Protein 1FL0 (pdb70)

Radius of gyration: 14.76 Å; Cα contacts (8 Å, |Δi|>4): 414; chains: 1; bounding box: 36×36×34 Å

InterPro domains:
  IPR002547 tRNA-binding domain [PF01588] (157-249)
  IPR002547 tRNA-binding domain [PS50886] (151-252)
  IPR012340 Nucleic acid-binding, OB-fold [G3DSA:2.40.50.140] (150-312)
  IPR012340 Nucleic acid-binding, OB-fold [SSF50249] (151-309)

Organism: Homo sapiens (NCBI:txid9606)

Nearest PDB structures (foldseek):
  1fl0-assembly1_A  TM=1.006E+00  e=1.161E-33  Homo sapiens
  1e7z-assembly1_A  TM=9.958E-01  e=4.629E-30  Homo sapiens
  8ong-assembly1_A  TM=8.610E-01  e=2.076E-22  Homo sapiens
  1ntg-assembly4_D  TM=9.644E-01  e=8.746E-19  Homo sapiens
  5zkg-assembly2_B  TM=9.061E-01  e=6.713E-15  Plasmodium vivax

GO terms:
  GO:0005515 protein binding (F, IPI)
  GO:0000049 tRNA binding (F, IDA)
  GO:0001937 negative regulation of endothelial cell proliferation (P, IDA)
  GO:0017101 aminoacyl-tRNA synthetase multienzyme complex (C, IDA)
  GO:0042803 protein homodimerization activity (F, IDA)
  GO:0050900 leukocyte migration (P, IDA)
  GO:0007267 cell-cell signaling (P, IDA)
  GO:0005829 cytosol (C, IDA)
  GO:0005829 cytosol (C, TAS)
  GO:0009986 cell surface (C, IDA)
  GO:0005576 extracellular region (C, EXP)
  GO:0005634 nucleus (C, EXP)
  GO:0016020 membrane (C, HDA)
  GO:0051020 GTPase binding (F, IPI)

Solvent-accessible surface area: 8478 Å² total; per-residue (Å²): 114,44,3,18,74,6,17,3,47,0,0,17,0,83,58,10,145,79,5,97,106,15,100,65,24,4,10,0,80,0,47,1,50,73,188,62,74,36,40,0,8,11,43,7,33,127,72,10,65,66,126,90,0,75,113,56,62,0,0,0,0,8,5,37,108,59,56,153,69,136,75,30,76,11,62,9,49,10,0,14,0,15,38,135,145,89,42,9,1,0,39,17,19,146,50,14,84,36,24,43,102,7,59,14,151,66,33,108,52,128,23,34,205,71,0,64,50,164,169,87,15,33,102,110,0,42,88,55,2,62,0,39,113,123,18,10,0,0,6,117,46,51,53,0,84,4,148,76,112,26,45,0,113,2,95,94,16,47,101,16,24,0,97,34

Foldseek 3Di:
DEPQQWWKAKKWFAAKDQDPQHNQKIWTFIQQPDPGTFIAIGRCVVADPRVQNHRAIFMWGAAEPWDDDGNRTHRIYTKWFDDPVHIFGKHAFPPGDRNQTFDDPVDDDHHDNHDPPPPPCQVVQQVQWHAAPVQFTDRVPHFRHRPPGGGIGTDPDHRTTIHD

Sequence (164 aa):
IDVSRLDLRIGCIITARKHPDADSLYVEEVDVGEIAPRTVVSGLVNHVPLEQMQNRMVILLCNLKPAKMRGVLSQAMVMCASSPEKIEILAPPNGSVPGDRITFDAFPGEPDKELNPKKKIWEQIQPDLHTNDECVATYKGVPFEVKGKGVCRAQTMSNSGIKL

CATH classification: 2.40.50.140

Secondary structure (DSSP, 8-state):
--GGGS-EEEEEEEEEEEETTEEEEEEEEEE-SSSSPEEEEE--TTTS-GGGGTTEEEEEE--SPPEESSS-EE--EE-EEEETTEEEE-BPPTT--TT-B---TTS--PPPSS--TTT-THHHHGGGEEE-TTSBEEETTEEPEETTTEE-B-SS--S-EE--

B-factor: mean 19.04, std 11.04, range [6.8, 56.85]

Structure (mmCIF, N/CA/C/O backbone):
data_1FL0
#
_entry.id   1FL0
#
_cell.length_a   35.954
_cell.length_b   59.683
_cell.length_c   37.850
_cell.angle_alpha   90.00
_cell.angle_beta   114.83
_cell.angle_gamma   90.00
#
_symmetry.space_group_name_H-M   'P 1 21 1'
#
loop_
_entity.id
_entity.type
_entity.pdbx_description
1 polymer 'ENDOTHELIAL-MONOCYTE ACTIVATING POLYPEPTIDE II'
2 water water
#
loop_
_atom_site.group_PDB
_atom_site.id
_atom_site.type_symbol
_atom_site.label_atom_id
_atom_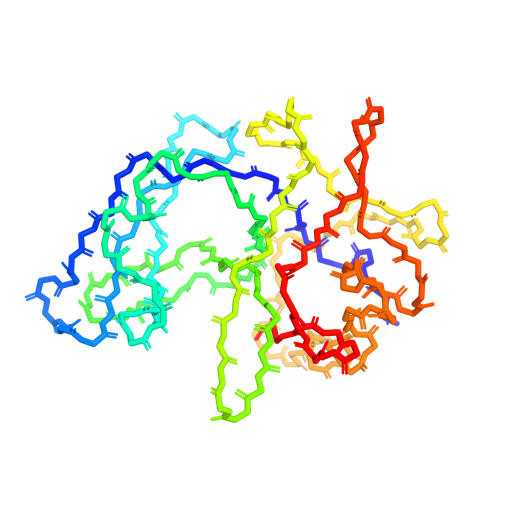site.label_alt_id
_atom_site.label_comp_id
_atom_site.label_asym_id
_atom_site.label_entity_id
_atom_site.label_seq_id
_atom_site.pdbx_PDB_ins_code
_atom_site.Cartn_x
_atom_site.Cartn_y
_atom_site.Cartn_z
_atom_site.occupancy
_atom_site.B_iso_or_equiv
_atom_site.auth_seq_id
_atom_site.auth_comp_id
_atom_site.auth_asym_id
_atom_site.auth_atom_id
_atom_site.pdbx_PDB_model_num
ATOM 1 N N . ILE A 1 1 ? 25.642 -5.495 -16.886 1.00 26.27 150 ILE A N 1
ATOM 2 C CA . ILE A 1 1 ? 24.305 -5.137 -16.327 1.00 25.28 150 ILE A CA 1
ATOM 3 C C . ILE A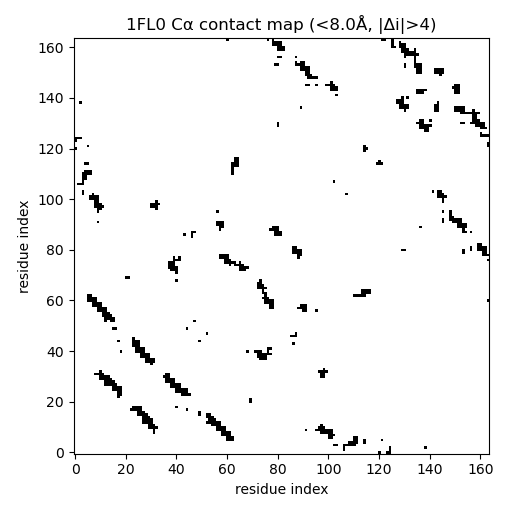 1 1 ? 24.407 -3.952 -15.375 1.00 22.27 150 ILE A C 1
ATOM 4 O O . ILE A 1 1 ? 24.995 -4.063 -14.299 1.00 21.67 150 ILE A O 1
ATOM 9 N N . ASP A 1 2 ? 23.846 -2.814 -15.776 1.00 17.43 151 ASP A N 1
ATOM 10 C CA . ASP A 1 2 ? 23.879 -1.636 -14.923 1.00 13.89 151 ASP A CA 1
ATOM 11 C C . ASP A 1 2 ? 22.477 -1.093 -14.649 1.00 11.56 151 ASP A C 1
ATOM 12 O O . ASP A 1 2 ? 21.473 -1.648 -15.116 1.00 12.30 151 ASP A O 1
ATOM 17 N N . VAL A 1 3 ? 22.421 -0.004 -13.889 1.00 10.95 152 VAL A N 1
ATOM 18 C CA . VAL A 1 3 ? 21.161 0.611 -13.497 1.00 10.49 152 VAL A CA 1
ATOM 19 C C . VAL A 1 3 ? 20.241 1.031 -14.641 1.00 10.05 152 VAL A C 1
ATOM 20 O O . VAL A 1 3 ? 19.041 1.230 -14.420 1.00 10.13 152 VAL A O 1
ATOM 24 N N . SER A 1 4 ? 20.773 1.165 -15.853 1.00 10.79 153 SER A N 1
ATOM 25 C CA . SER A 1 4 ? 19.933 1.567 -16.981 1.00 12.19 153 SER A CA 1
ATOM 26 C C . SER A 1 4 ? 18.833 0.543 -17.263 1.00 9.62 153 SER A C 1
ATOM 27 O O . SER A 1 4 ? 17.841 0.854 -17.930 1.00 10.08 153 SER A O 1
ATOM 30 N N . ARG A 1 5 ? 18.993 -0.672 -16.750 1.00 9.21 154 ARG A N 1
ATOM 31 C CA . ARG A 1 5 ? 17.978 -1.701 -16.961 1.00 8.87 154 ARG A CA 1
ATOM 32 C C . ARG A 1 5 ? 16.706 -1.396 -16.170 1.00 8.68 154 ARG A C 1
ATOM 33 O O . ARG A 1 5 ? 15.620 -1.854 -16.543 1.00 8.81 154 ARG A O 1
ATOM 41 N N . LEU A 1 6 ? 16.840 -0.639 -15.079 1.00 8.42 155 LEU A N 1
ATOM 42 C CA . LEU A 1 6 ? 15.698 -0.310 -14.229 1.00 8.20 155 LEU A CA 1
ATOM 43 C C . LEU A 1 6 ? 14.910 0.892 -14.708 1.00 7.98 155 LEU A C 1
ATOM 44 O O . LEU A 1 6 ? 15.475 1.856 -15.218 1.00 8.61 155 LEU A O 1
ATOM 49 N N . ASP A 1 7 ? 13.595 0.822 -14.530 1.00 7.81 156 ASP A N 1
ATOM 50 C CA . ASP A 1 7 ? 12.708 1.914 -14.893 1.00 7.85 156 ASP A CA 1
ATOM 51 C C . ASP A 1 7 ? 12.303 2.592 -13.585 1.00 7.83 156 ASP A C 1
ATOM 52 O O . ASP A 1 7 ? 11.353 2.176 -12.925 1.00 7.99 156 ASP A O 1
ATOM 57 N N . LEU A 1 8 ? 13.050 3.622 -13.202 1.00 7.50 157 LEU A N 1
ATOM 58 C CA . LEU A 1 8 ? 12.787 4.366 -11.972 1.00 7.19 157 LEU A CA 1
ATOM 59 C C . LEU A 1 8 ? 12.055 5.662 -12.311 1.00 7.43 157 LEU A C 1
ATOM 60 O O . LEU A 1 8 ? 12.522 6.451 -13.138 1.00 8.25 157 LEU A O 1
ATOM 65 N N . ARG A 1 9 ? 10.906 5.874 -11.675 1.00 7.83 158 ARG A N 1
ATOM 66 C CA . ARG A 1 9 ? 10.105 7.065 -11.925 1.00 8.07 158 ARG A CA 1
ATOM 67 C C . ARG A 1 9 ? 9.548 7.654 -10.642 1.00 7.15 158 ARG A C 1
ATOM 68 O O . ARG A 1 9 ? 9.321 6.954 -9.660 1.00 8.34 158 ARG A O 1
ATOM 76 N N . ILE A 1 10 ? 9.297 8.954 -10.670 1.00 6.96 159 ILE A N 1
ATOM 77 C CA . ILE A 1 10 ? 8.708 9.640 -9.539 1.00 7.22 159 ILE A CA 1
ATOM 78 C C . ILE A 1 10 ? 7.212 9.348 -9.547 1.00 7.49 159 ILE A C 1
ATOM 79 O O . ILE A 1 10 ? 6.575 9.280 -10.607 1.00 7.71 159 ILE A O 1
ATOM 84 N N . GLY A 1 11 ? 6.658 9.170 -8.360 1.00 7.52 160 GLY A N 1
ATOM 85 C CA . GLY A 1 11 ? 5.235 8.944 -8.233 1.00 8.08 160 GLY A CA 1
ATOM 86 C C . GLY A 1 11 ? 4.724 9.713 -7.032 1.00 8.23 160 GLY A C 1
ATOM 87 O O . GLY A 1 11 ? 5.506 10.175 -6.198 1.00 9.12 160 GLY A O 1
ATOM 88 N N . CYS A 1 12 ? 3.411 9.881 -6.961 1.00 7.85 161 CYS A N 1
ATOM 89 C CA . CYS A 1 12 ? 2.775 10.539 -5.831 1.00 8.10 161 CYS A CA 1
ATOM 90 C C . CYS A 1 12 ? 1.745 9.556 -5.296 1.00 8.38 161 CYS A C 1
ATOM 91 O O . CYS A 1 12 ? 0.893 9.068 -6.049 1.00 8.74 161 CYS A O 1
ATOM 94 N N . ILE A 1 13 ? 1.839 9.235 -4.012 1.00 8.63 162 ILE A N 1
ATOM 95 C CA . ILE A 1 13 ? 0.878 8.332 -3.401 1.00 9.26 162 ILE A CA 1
ATOM 96 C C . ILE A 1 13 ? -0.399 9.128 -3.199 1.00 10.06 162 ILE A C 1
ATOM 97 O O . ILE A 1 13 ? -0.462 10.014 -2.346 1.00 12.55 162 ILE A O 1
ATOM 102 N N . ILE A 1 14 ? -1.408 8.826 -4.005 1.00 9.86 163 ILE A N 1
ATOM 103 C CA . ILE A 1 14 ? -2.682 9.524 -3.918 1.00 12.40 163 ILE A CA 1
ATOM 104 C C . ILE A 1 14 ? -3.416 9.069 -2.665 1.00 14.75 163 ILE A C 1
ATOM 105 O O . ILE A 1 14 ? -3.788 9.890 -1.822 1.00 18.77 163 ILE A O 1
ATOM 110 N N . THR A 1 15 ? -3.609 7.757 -2.550 1.00 14.74 164 THR A N 1
ATOM 111 C CA . THR A 1 15 ? -4.298 7.167 -1.406 1.00 14.13 164 THR A CA 1
ATOM 112 C C . THR A 1 15 ? -3.497 6.002 -0.840 1.00 10.87 164 THR A C 1
ATOM 113 O O . THR A 1 15 ? -2.788 5.312 -1.567 1.00 10.08 164 THR A O 1
ATOM 117 N N . ALA A 1 16 ? -3.619 5.793 0.465 1.00 10.42 165 ALA A N 1
ATOM 118 C CA . ALA A 1 16 ? -2.944 4.694 1.132 1.00 9.13 165 ALA A CA 1
ATOM 119 C C . ALA A 1 16 ? -3.843 4.200 2.247 1.00 9.45 165 ALA A C 1
ATOM 120 O O . ALA A 1 16 ? -4.457 4.997 2.960 1.00 9.93 165 ALA A O 1
ATOM 122 N N . ARG A 1 17 ? -3.927 2.884 2.383 1.00 8.05 166 ARG A N 1
ATOM 123 C CA . ARG A 1 17 ? -4.739 2.288 3.429 1.00 9.06 166 ARG A CA 1
ATOM 124 C C . ARG A 1 17 ? -4.158 0.927 3.789 1.00 7.93 166 ARG A C 1
ATOM 125 O O . ARG A 1 17 ? -3.313 0.391 3.067 1.00 8.39 166 ARG A O 1
ATOM 133 N N . LYS A 1 18 ? -4.585 0.388 4.925 1.00 9.28 167 LYS A N 1
ATOM 134 C CA . LYS A 1 18 ? -4.154 -0.936 5.335 1.00 8.96 167 LYS A CA 1
ATOM 135 C C . LYS A 1 18 ? -4.711 -1.909 4.305 1.00 9.16 167 LYS A C 1
ATOM 136 O O . LYS A 1 18 ? -5.841 -1.752 3.846 1.00 10.61 167 LYS A O 1
ATOM 142 N N . HIS A 1 19 ? -3.921 -2.907 3.938 1.00 8.75 168 HIS A N 1
ATOM 143 C CA . HIS A 1 19 ? -4.392 -3.905 2.995 1.00 10.30 168 HIS A CA 1
ATOM 144 C C . HIS A 1 19 ? -5.551 -4.618 3.698 1.00 11.21 168 HIS A C 1
ATOM 145 O O . HIS A 1 19 ? -5.384 -5.140 4.801 1.00 10.52 168 HIS A O 1
ATOM 152 N N . PRO A 1 20 ? -6.742 -4.634 3.074 1.00 12.30 169 PRO A N 1
ATOM 153 C CA . PRO A 1 20 ? -7.943 -5.270 3.630 1.00 14.20 169 PRO A CA 1
ATOM 154 C C . PRO A 1 20 ? -7.797 -6.727 4.058 1.00 13.48 169 PRO A C 1
ATOM 155 O O . PRO A 1 20 ? -8.537 -7.197 4.924 1.00 14.08 169 PRO A O 1
ATOM 159 N N . ASP A 1 21 ? -6.854 -7.446 3.461 1.00 12.90 170 ASP A N 1
ATOM 160 C CA . ASP A 1 21 ? -6.667 -8.848 3.808 1.00 13.14 170 ASP A CA 1
ATOM 161 C C . ASP A 1 21 ? -5.230 -9.195 4.191 1.00 13.42 170 ASP A C 1
ATOM 162 O O . ASP A 1 21 ? -4.802 -10.343 4.055 1.00 15.40 170 ASP A O 1
ATOM 167 N N . ALA A 1 22 ? -4.492 -8.201 4.675 1.00 12.26 171 ALA A N 1
ATOM 168 C CA . ALA A 1 22 ? -3.104 -8.385 5.094 1.00 12.77 171 ALA A CA 1
ATOM 169 C C . ALA A 1 22 ? -2.726 -7.146 5.897 1.00 12.33 171 ALA A C 1
ATOM 170 O O . ALA A 1 22 ? -2.098 -6.220 5.380 1.00 11.84 171 ALA A O 1
ATOM 172 N N . ASP A 1 23 ? -3.104 -7.139 7.169 1.00 13.14 172 ASP A N 1
ATOM 173 C CA . ASP A 1 23 ? -2.858 -5.991 8.032 1.00 13.30 172 ASP A CA 1
ATOM 174 C C . ASP A 1 23 ? -1.407 -5.566 8.234 1.00 13.19 172 ASP A C 1
ATOM 175 O O . ASP A 1 23 ? -1.150 -4.514 8.823 1.00 14.31 172 ASP A O 1
ATOM 180 N N . SER A 1 24 ? -0.458 -6.363 7.754 1.00 14.79 173 SER A N 1
ATOM 181 C CA . SER A 1 24 ? 0.953 -6.012 7.892 1.00 15.50 173 SER A CA 1
ATOM 182 C C . SER A 1 24 ? 1.441 -5.248 6.662 1.00 14.69 173 SER A C 1
ATOM 183 O O . SER A 1 24 ? 2.608 -4.864 6.577 1.00 16.18 173 SER A O 1
ATOM 186 N N . LEU A 1 25 ? 0.537 -5.019 5.716 1.00 11.62 174 LEU A N 1
ATOM 187 C CA . LEU A 1 25 ? 0.880 -4.318 4.485 1.00 9.95 174 LEU A CA 1
ATOM 188 C C . LEU A 1 25 ? -0.055 -3.156 4.199 1.00 9.04 174 LEU A C 1
ATOM 189 O O . LEU A 1 25 ? -1.171 -3.100 4.717 1.00 9.07 174 LEU A O 1
ATOM 194 N N . TYR A 1 26 ? 0.423 -2.226 3.378 1.00 8.84 175 TYR A N 1
ATOM 195 C CA . TYR A 1 26 ? -0.385 -1.101 2.931 1.00 8.27 175 TYR A CA 1
ATOM 196 C C . TYR A 1 26 ? -0.668 -1.345 1.457 1.00 8.52 175 TYR A C 1
ATOM 197 O O . TYR A 1 26 ? 0.084 -2.049 0.776 1.00 9.06 175 TYR A O 1
ATOM 206 N N . VAL A 1 27 ? -1.758 -0.765 0.979 1.00 8.75 176 VAL A N 1
ATOM 207 C CA . VAL A 1 27 ? -2.078 -0.804 -0.435 1.00 10.07 176 VAL A CA 1
ATOM 208 C C . VAL A 1 27 ? -2.144 0.675 -0.789 1.00 9.36 176 VAL A C 1
ATOM 209 O O . VAL A 1 27 ? -2.865 1.442 -0.143 1.00 11.22 176 VAL A O 1
ATOM 213 N N . GLU A 1 28 ? -1.366 1.077 -1.788 1.00 8.66 177 GLU A N 1
ATOM 214 C CA . GLU A 1 28 ? -1.340 2.464 -2.227 1.00 9.27 177 GLU A CA 1
ATOM 215 C C . GLU A 1 28 ? -1.758 2.564 -3.680 1.00 8.61 177 GLU A C 1
ATOM 216 O O . GLU A 1 28 ? -1.562 1.640 -4.460 1.00 9.99 177 GLU A O 1
ATOM 222 N N . GLU A 1 29 ? -2.334 3.704 -4.030 1.00 9.08 178 GLU A N 1
ATOM 223 C CA . GLU A 1 29 ? -2.705 3.988 -5.405 1.00 9.26 178 GLU A CA 1
ATOM 224 C C . GLU A 1 29 ? -1.753 5.140 -5.704 1.00 8.20 178 GLU A C 1
ATOM 225 O O . GLU A 1 29 ? -1.758 6.163 -5.019 1.00 9.27 178 GLU A O 1
ATOM 231 N N . VAL A 1 30 ? -0.908 4.939 -6.706 1.00 8.56 179 VAL A N 1
ATOM 232 C CA . VAL A 1 30 ? 0.138 5.895 -7.020 1.00 7.63 179 VAL A CA 1
ATOM 233 C C . VAL A 1 30 ? 0.089 6.466 -8.429 1.00 7.84 179 VAL A C 1
ATOM 234 O O . VAL A 1 30 ? 0.012 5.731 -9.413 1.00 8.46 179 VAL A O 1
ATOM 238 N N . ASP A 1 31 ? 0.132 7.788 -8.512 1.00 8.60 180 ASP A N 1
ATOM 239 C CA . ASP A 1 31 ? 0.158 8.467 -9.793 1.00 8.93 180 ASP A CA 1
ATOM 240 C C . ASP A 1 31 ? 1.619 8.447 -10.234 1.00 8.48 180 ASP A C 1
ATOM 241 O O . ASP A 1 31 ? 2.492 9.032 -9.575 1.00 8.72 180 ASP A O 1
ATOM 246 N N . VAL A 1 32 ? 1.888 7.741 -11.327 1.00 9.02 181 VAL A N 1
ATOM 247 C CA . VAL A 1 32 ? 3.238 7.647 -11.860 1.00 10.58 181 VAL A CA 1
ATOM 248 C C . VAL A 1 32 ? 3.314 8.287 -13.250 1.00 11.08 181 VAL A C 1
ATOM 249 O O . VAL A 1 32 ? 4.200 7.979 -14.049 1.00 12.78 181 VAL A O 1
ATOM 253 N N . GLY A 1 33 ? 2.374 9.183 -13.533 1.00 10.68 182 GLY A N 1
ATOM 254 C CA . GLY A 1 33 ? 2.377 9.867 -14.814 1.00 12.07 182 GLY A CA 1
ATOM 255 C C . GLY A 1 33 ? 1.687 9.133 -15.944 1.00 13.08 182 GLY A C 1
ATOM 256 O O . GLY A 1 33 ? 1.793 9.538 -17.102 1.00 13.80 182 GLY A O 1
ATOM 257 N N . GLU A 1 34 ? 0.991 8.051 -15.620 1.00 12.20 183 GLU A N 1
ATOM 258 C CA . GLU A 1 34 ? 0.269 7.281 -16.624 1.00 11.77 183 GLU A CA 1
ATOM 259 C C . GLU A 1 34 ? -1.203 7.676 -16.558 1.00 11.78 183 GLU A C 1
ATOM 260 O O . GLU A 1 34 ? -1.605 8.448 -15.685 1.00 13.08 183 GLU A O 1
ATOM 266 N N . ILE A 1 35 ? -2.005 7.166 -17.485 1.00 13.77 184 ILE A N 1
ATOM 267 C CA . ILE A 1 35 ? -3.422 7.508 -17.512 1.00 15.32 184 ILE A CA 1
ATOM 268 C C . ILE A 1 35 ? -4.124 7.147 -16.209 1.00 14.87 184 ILE A C 1
ATOM 269 O O . ILE A 1 35 ? -4.910 7.932 -15.678 1.00 16.09 184 ILE A O 1
ATOM 274 N N . ALA A 1 36 ? -3.834 5.962 -15.693 1.00 12.43 185 ALA A N 1
ATOM 275 C CA . ALA A 1 36 ? -4.440 5.516 -14.450 1.00 11.93 185 ALA A CA 1
ATOM 276 C C . ALA A 1 36 ? -3.369 5.289 -13.391 1.00 10.64 185 ALA A C 1
ATOM 277 O O . ALA A 1 36 ? -2.204 5.038 -13.710 1.00 10.54 185 ALA A O 1
ATOM 279 N N . PRO A 1 37 ? -3.745 5.398 -12.110 1.00 10.02 186 PRO A N 1
ATOM 280 C CA . PRO A 1 37 ? -2.777 5.184 -11.032 1.00 9.50 186 PRO A CA 1
ATOM 281 C C . PRO A 1 37 ? -2.386 3.710 -10.992 1.00 9.51 186 PRO A C 1
ATOM 282 O O . PRO A 1 37 ? -3.123 2.852 -11.489 1.00 11.12 186 PRO A O 1
ATOM 286 N N . ARG A 1 38 ? -1.224 3.419 -10.420 1.00 9.13 187 ARG A N 1
ATOM 287 C CA . ARG A 1 38 ? -0.786 2.043 -10.259 1.00 9.04 187 ARG A CA 1
ATOM 288 C C . ARG A 1 38 ? -1.031 1.626 -8.817 1.00 8.48 187 ARG A C 1
ATOM 289 O O . ARG A 1 38 ? -0.818 2.407 -7.887 1.00 9.64 187 ARG A O 1
ATOM 297 N N . THR A 1 39 ? -1.480 0.393 -8.636 1.00 8.85 188 THR A N 1
ATOM 298 C CA . THR A 1 39 ? -1.704 -0.141 -7.304 1.00 9.50 188 THR A CA 1
ATOM 299 C C . THR A 1 39 ? -0.356 -0.674 -6.852 1.00 8.42 188 THR A C 1
ATOM 300 O O . THR A 1 39 ? 0.334 -1.347 -7.612 1.00 9.85 188 THR A O 1
ATOM 304 N N . VAL A 1 40 ? 0.017 -0.360 -5.617 1.00 8.19 189 VAL A N 1
ATOM 305 C CA . VAL A 1 40 ? 1.292 -0.795 -5.054 1.00 8.81 189 VAL A CA 1
ATOM 306 C C . VAL A 1 40 ? 1.047 -1.338 -3.647 1.00 8.15 189 VAL A C 1
ATOM 307 O O . VAL A 1 40 ? 0.313 -0.733 -2.862 1.00 9.49 189 VAL A O 1
ATOM 311 N N . VAL A 1 41 ? 1.635 -2.487 -3.338 1.00 9.07 190 VAL A N 1
ATOM 312 C CA . VAL A 1 41 ? 1.487 -3.091 -2.018 1.00 8.99 190 VAL A CA 1
ATOM 313 C C . VAL A 1 41 ? 2.852 -2.998 -1.346 1.00 9.65 190 VAL A C 1
ATOM 314 O O . VAL A 1 41 ? 3.840 -3.517 -1.863 1.00 10.28 190 VAL A O 1
ATOM 318 N N . SER A 1 42 ? 2.899 -2.341 -0.190 1.00 9.23 191 SER A N 1
ATOM 319 C CA . SER A 1 42 ? 4.155 -2.113 0.510 1.00 9.17 191 SER A CA 1
ATOM 320 C C . SER A 1 42 ? 4.152 -2.530 1.970 1.00 8.21 191 SER A C 1
ATOM 321 O O . SER A 1 42 ? 3.234 -2.199 2.714 1.00 9.61 191 SER A O 1
ATOM 324 N N . GLY A 1 43 ? 5.205 -3.230 2.382 1.00 9.91 192 GLY A N 1
ATOM 325 C CA . GLY A 1 43 ? 5.313 -3.661 3.767 1.00 11.03 192 GLY A CA 1
ATOM 326 C C . GLY A 1 43 ? 5.975 -2.573 4.590 1.00 10.34 192 GLY A C 1
ATOM 327 O O . GLY A 1 43 ? 7.111 -2.721 5.044 1.00 12.63 192 GLY A O 1
ATOM 328 N N . LEU A 1 44 ? 5.258 -1.473 4.791 1.00 9.48 193 LEU A N 1
ATOM 329 C CA . LEU A 1 44 ? 5.789 -0.333 5.531 1.00 10.09 193 LEU A CA 1
ATOM 330 C C . LEU A 1 44 ? 4.996 0.015 6.783 1.00 10.21 193 LEU A C 1
ATOM 331 O O . LEU A 1 44 ? 5.262 1.032 7.422 1.00 10.76 193 LEU A O 1
ATOM 336 N N . VAL A 1 45 ? 4.032 -0.828 7.136 1.00 10.57 194 VAL A N 1
ATOM 337 C CA . VAL A 1 45 ? 3.196 -0.586 8.309 1.00 11.07 194 VAL A CA 1
ATOM 338 C C . VAL A 1 45 ? 3.986 -0.370 9.602 1.0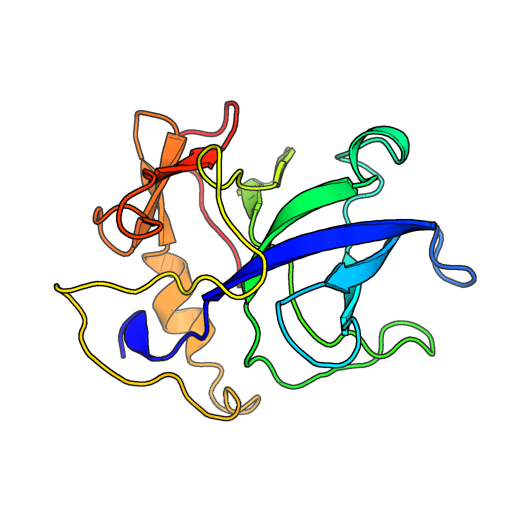0 10.19 194 VAL A C 1
ATOM 339 O O . VAL A 1 45 ? 3.607 0.449 10.435 1.00 11.18 194 VAL A O 1
ATOM 343 N N . ASN A 1 46 ? 5.080 -1.098 9.777 1.00 10.52 195 ASN A N 1
ATOM 344 C CA . ASN A 1 46 ? 5.866 -0.962 10.998 1.00 11.97 195 ASN A CA 1
ATOM 345 C C . ASN A 1 46 ? 7.007 0.038 10.867 1.00 11.68 195 ASN A C 1
ATOM 346 O O . ASN A 1 46 ? 7.915 0.064 11.702 1.00 12.95 195 ASN A O 1
ATOM 351 N N . HIS A 1 47 ? 6.947 0.882 9.840 1.00 10.93 196 HIS A N 1
ATOM 352 C CA . HIS A 1 47 ? 8.007 1.854 9.606 1.00 12.38 196 HIS A CA 1
ATOM 353 C C . HIS A 1 47 ? 7.527 3.268 9.304 1.00 10.74 196 HIS A C 1
ATOM 354 O O . HIS A 1 47 ? 8.247 4.238 9.550 1.00 13.12 196 HIS A O 1
ATOM 361 N N . VAL A 1 48 ? 6.319 3.382 8.766 1.00 10.47 197 VAL A N 1
ATOM 362 C CA . VAL A 1 48 ? 5.754 4.677 8.412 1.00 10.61 197 VAL A CA 1
ATOM 363 C C . VAL A 1 48 ? 4.286 4.727 8.814 1.00 10.31 197 VAL A C 1
ATOM 364 O O . VAL A 1 48 ? 3.507 3.850 8.442 1.00 12.28 197 VAL A O 1
ATOM 368 N N . PRO A 1 49 ? 3.887 5.739 9.599 1.00 11.69 198 PRO A N 1
ATOM 369 C CA . PRO A 1 49 ? 2.478 5.809 9.989 1.00 12.81 198 PRO A CA 1
ATOM 370 C C . PRO A 1 49 ? 1.636 6.127 8.756 1.00 11.06 198 PRO A C 1
ATOM 371 O O . PRO A 1 49 ? 2.088 6.824 7.846 1.00 11.43 198 PRO A O 1
ATOM 375 N N . LEU A 1 50 ? 0.415 5.613 8.733 1.00 12.04 199 LEU A N 1
ATOM 376 C CA . LEU A 1 50 ? -0.475 5.817 7.599 1.00 12.53 199 LEU A CA 1
ATOM 377 C C . LEU A 1 50 ? -0.628 7.284 7.210 1.00 11.84 199 LEU A C 1
ATOM 378 O O . LEU A 1 50 ? -0.664 7.618 6.026 1.00 11.96 199 LEU A O 1
ATOM 383 N N . GLU A 1 51 ? -0.713 8.160 8.205 1.00 13.25 200 GLU A N 1
ATOM 384 C CA . GLU A 1 51 ? -0.860 9.585 7.952 1.00 15.53 200 GLU A CA 1
ATOM 385 C C . GLU A 1 51 ? 0.255 10.134 7.061 1.00 14.61 200 GLU A C 1
ATOM 386 O O . GLU A 1 51 ? 0.012 10.984 6.201 1.00 15.33 200 GLU A O 1
ATOM 392 N N . GLN A 1 52 ? 1.473 9.636 7.257 1.00 13.34 201 GLN A N 1
ATOM 393 C CA . GLN A 1 52 ? 2.616 10.095 6.480 1.00 14.14 201 GLN A CA 1
ATOM 394 C C . GLN A 1 52 ? 2.738 9.448 5.105 1.00 12.36 201 GLN A C 1
ATOM 395 O O . GLN A 1 52 ? 3.659 9.757 4.350 1.00 11.82 201 GLN A O 1
ATOM 401 N N . MET A 1 53 ? 1.811 8.553 4.782 1.00 12.19 202 MET A N 1
ATOM 402 C CA . MET A 1 53 ? 1.818 7.897 3.478 1.00 11.78 202 MET A CA 1
ATOM 403 C C . MET A 1 53 ? 0.965 8.696 2.490 1.00 10.39 202 MET A C 1
ATOM 404 O O . MET A 1 53 ? 1.149 8.592 1.278 1.00 11.53 202 MET A O 1
ATOM 409 N N . GLN A 1 54 ? 0.039 9.502 3.009 1.00 11.56 203 GLN A N 1
ATOM 410 C CA . GLN A 1 54 ? -0.874 10.276 2.167 1.00 10.88 203 GLN A CA 1
ATOM 411 C C . GLN A 1 54 ? -0.250 11.416 1.356 1.00 10.89 203 GLN A C 1
ATOM 412 O O . GLN A 1 54 ? 0.477 12.254 1.897 1.00 11.73 203 GLN A O 1
ATOM 418 N N . ASN A 1 55 ? -0.557 11.436 0.059 1.00 10.72 204 ASN A N 1
ATOM 419 C CA . ASN A 1 55 ? -0.082 12.468 -0.862 1.00 13.06 204 ASN A CA 1
ATOM 420 C C . ASN A 1 55 ? 1.423 12.671 -0.769 1.00 12.89 204 ASN A C 1
ATOM 421 O O . ASN A 1 55 ? 1.919 13.796 -0.810 1.00 17.45 204 ASN A O 1
ATOM 426 N N . ARG A 1 56 ? 2.146 11.565 -0.663 1.00 13.30 205 ARG A N 1
ATOM 427 C CA . ARG A 1 56 ? 3.593 11.610 -0.544 1.00 12.86 205 ARG A CA 1
ATOM 428 C C . ARG A 1 56 ? 4.316 11.291 -1.846 1.00 10.39 205 ARG A C 1
ATOM 429 O O . ARG A 1 56 ? 3.956 10.345 -2.545 1.00 10.47 205 ARG A O 1
ATOM 437 N N . MET A 1 57 ? 5.339 12.082 -2.166 1.00 11.49 206 MET A N 1
ATOM 438 C CA . MET A 1 57 ? 6.130 11.866 -3.375 1.00 10.70 206 MET A CA 1
ATOM 439 C C . MET A 1 57 ? 7.155 10.769 -3.091 1.00 10.68 206 MET A C 1
ATOM 440 O O . MET A 1 57 ? 7.825 10.788 -2.053 1.00 13.48 206 MET A O 1
ATOM 445 N N . VAL A 1 58 ? 7.283 9.825 -4.017 1.00 7.75 207 VAL A N 1
ATOM 446 C CA . VAL A 1 58 ? 8.203 8.711 -3.849 1.00 7.70 207 VAL A CA 1
ATOM 447 C C . VAL A 1 58 ? 8.873 8.377 -5.171 1.00 7.24 207 VAL A C 1
ATOM 448 O O . VAL A 1 58 ? 8.569 8.971 -6.208 1.00 7.85 207 VAL A O 1
ATOM 452 N N . ILE A 1 59 ? 9.810 7.437 -5.112 1.00 7.73 208 ILE A N 1
ATOM 453 C CA . ILE A 1 59 ? 10.482 6.953 -6.308 1.00 7.39 208 ILE A CA 1
ATOM 454 C C . ILE A 1 59 ? 10.050 5.492 -6.426 1.00 8.23 208 ILE A C 1
ATOM 455 O O . ILE A 1 59 ? 10.139 4.730 -5.455 1.00 9.04 208 ILE A O 1
ATOM 460 N N . LEU A 1 60 ? 9.567 5.104 -7.602 1.00 8.56 209 LEU A N 1
ATOM 461 C CA . LEU A 1 60 ? 9.110 3.737 -7.812 1.00 8.99 209 LEU A CA 1
ATOM 462 C C . LEU A 1 60 ? 9.880 2.989 -8.880 1.00 7.25 209 LEU A C 1
ATOM 463 O O . LEU A 1 60 ? 10.294 3.577 -9.873 1.00 7.89 209 LEU A O 1
ATOM 468 N N . LEU A 1 61 ? 10.078 1.694 -8.659 1.00 7.46 210 LEU A N 1
ATOM 469 C CA . LEU A 1 61 ? 10.689 0.841 -9.669 1.00 7.12 210 LEU A CA 1
ATOM 470 C C . LEU A 1 61 ? 9.431 0.395 -10.415 1.00 7.39 210 LEU A C 1
ATOM 471 O O . LEU A 1 61 ? 8.536 -0.217 -9.822 1.00 8.39 210 LEU A O 1
ATOM 476 N N . CYS A 1 62 ? 9.372 0.699 -11.710 1.00 8.56 211 CYS A N 1
ATOM 477 C CA . CYS A 1 62 ? 8.180 0.424 -12.504 1.00 10.26 211 CYS A CA 1
ATOM 478 C C . CYS A 1 62 ? 8.194 -0.707 -13.524 1.00 11.17 211 CYS A C 1
ATOM 479 O O . CYS A 1 62 ? 7.165 -0.974 -14.150 1.00 13.48 211 CYS A O 1
ATOM 482 N N . ASN A 1 63 ? 9.322 -1.382 -13.706 1.00 9.27 212 ASN A N 1
ATOM 483 C CA . ASN A 1 63 ? 9.348 -2.448 -14.691 1.00 10.48 212 ASN A CA 1
ATOM 484 C C . ASN A 1 63 ? 9.544 -3.853 -14.138 1.00 11.69 212 ASN A C 1
ATOM 485 O O . ASN A 1 63 ? 10.018 -4.745 -14.836 1.00 10.80 212 ASN A O 1
ATOM 490 N N . LEU A 1 64 ? 9.168 -4.054 -12.879 1.00 13.32 213 LEU A N 1
ATOM 491 C CA . LEU A 1 64 ? 9.239 -5.381 -12.273 1.00 15.10 213 LEU A CA 1
ATOM 492 C C . LEU A 1 64 ? 7.968 -6.082 -12.744 1.00 16.10 213 LEU A C 1
ATOM 493 O O . LEU A 1 64 ? 6.975 -5.423 -13.044 1.00 16.02 213 LEU A O 1
ATOM 498 N N . LYS A 1 65 ? 7.988 -7.408 -12.821 1.00 15.85 214 LYS A N 1
ATOM 499 C CA . LYS A 1 65 ? 6.799 -8.134 -13.247 1.00 17.86 214 LYS A CA 1
ATOM 500 C C . LYS A 1 65 ? 5.748 -8.028 -12.142 1.00 17.09 214 LYS A C 1
ATOM 501 O O . LYS A 1 65 ? 6.010 -8.385 -10.994 1.00 17.19 214 LYS A O 1
ATOM 507 N N . PRO A 1 66 ? 4.550 -7.516 -12.468 1.00 13.41 215 PRO A N 1
ATOM 508 C CA . PRO A 1 66 ? 3.488 -7.381 -11.465 1.00 14.76 215 PRO A CA 1
ATOM 509 C C . PRO A 1 66 ? 3.185 -8.713 -10.783 1.00 15.80 215 PRO A C 1
ATOM 510 O O . PRO A 1 66 ? 3.188 -9.762 -11.429 1.00 15.03 215 PRO A O 1
ATOM 514 N N . ALA A 1 67 ? 2.924 -8.666 -9.480 1.00 20.75 216 ALA A N 1
ATOM 515 C CA . ALA A 1 67 ? 2.623 -9.875 -8.719 1.00 23.12 216 ALA A CA 1
ATOM 516 C C . ALA A 1 67 ? 1.573 -9.605 -7.647 1.00 25.55 216 ALA A C 1
ATOM 517 O O . ALA A 1 67 ? 1.546 -8.530 -7.048 1.00 24.62 216 ALA A O 1
ATOM 519 N N . LYS A 1 68 ? 0.713 -10.590 -7.405 1.00 28.97 217 LYS A N 1
ATOM 520 C CA . LYS A 1 68 ? -0.338 -10.448 -6.403 1.00 32.85 217 LYS A CA 1
ATOM 521 C C . LYS A 1 68 ? 0.202 -10.588 -4.984 1.00 35.34 217 LYS A C 1
ATOM 5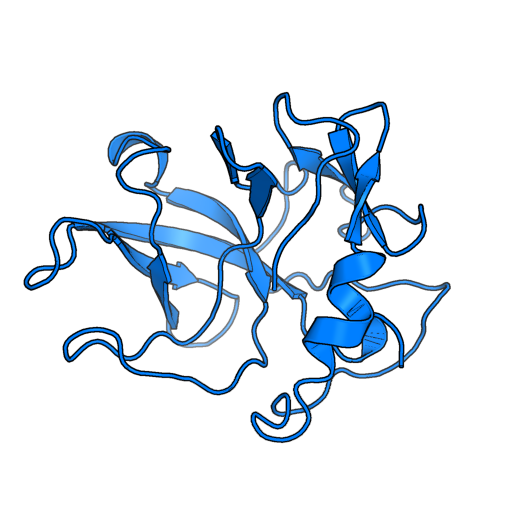22 O O . LYS A 1 68 ? 1.199 -11.270 -4.748 1.00 36.03 217 LYS A O 1
ATOM 528 N N . MET A 1 69 ? -0.471 -9.930 -4.046 1.00 40.67 218 MET A N 1
ATOM 529 C CA . MET A 1 69 ? -0.082 -9.952 -2.642 1.00 42.89 218 MET A CA 1
ATOM 530 C C . MET A 1 69 ? -1.346 -9.986 -1.787 1.00 43.44 218 MET A C 1
ATOM 531 O O . MET A 1 69 ? -1.608 -9.055 -1.033 1.00 43.48 218 MET A O 1
ATOM 536 N N . ARG A 1 70 ? -2.114 -11.067 -1.917 1.00 43.27 219 ARG A N 1
ATOM 537 C CA . ARG A 1 70 ? -3.379 -11.267 -1.199 1.00 43.76 219 ARG A CA 1
ATOM 538 C C . ARG A 1 70 ? -4.556 -10.738 -2.009 1.00 42.04 219 ARG A C 1
ATOM 539 O O . ARG A 1 70 ? -5.339 -9.918 -1.527 1.00 43.18 219 ARG A O 1
ATOM 547 N N . GLY A 1 71 ? -4.675 -11.214 -3.243 1.00 39.05 220 GLY A N 1
ATOM 548 C CA . GLY A 1 71 ? -5.759 -10.773 -4.097 1.00 34.45 220 GLY A CA 1
ATOM 549 C C . GLY A 1 71 ? -5.514 -9.374 -4.620 1.00 31.17 220 GLY A C 1
ATOM 550 O O . GLY A 1 71 ? -6.363 -8.799 -5.301 1.00 31.75 220 GLY A O 1
ATOM 551 N N . VAL A 1 72 ? -4.348 -8.821 -4.299 1.00 22.93 221 VAL A N 1
ATOM 552 C CA . VAL A 1 72 ? -3.997 -7.481 -4.747 1.00 18.76 221 VAL A CA 1
ATOM 553 C C . VAL A 1 72 ? -2.728 -7.491 -5.592 1.00 15.69 221 VAL A C 1
ATOM 554 O O . VAL A 1 72 ? -1.635 -7.777 -5.104 1.00 14.14 221 VAL A O 1
ATOM 558 N N . LEU A 1 73 ? -2.892 -7.183 -6.872 1.00 19.16 222 LEU A N 1
ATOM 559 C CA . LEU A 1 73 ? -1.777 -7.152 -7.806 1.00 17.17 222 LEU A CA 1
ATOM 560 C C . LEU A 1 73 ? -0.959 -5.879 -7.600 1.00 15.66 222 LEU A C 1
ATOM 561 O O . LEU A 1 73 ? -1.466 -4.773 -7.775 1.00 16.62 222 LEU A O 1
ATOM 566 N N . SER A 1 74 ? 0.303 -6.043 -7.219 1.00 13.40 223 SER A N 1
ATOM 567 C CA . SER A 1 74 ? 1.188 -4.903 -7.001 1.00 11.76 223 SER A CA 1
ATOM 568 C C . SER A 1 74 ? 1.868 -4.605 -8.334 1.00 10.98 223 SER A C 1
ATOM 569 O O . SER A 1 74 ? 2.475 -5.492 -8.935 1.00 13.18 223 SER A O 1
ATOM 572 N N . GLN A 1 75 ? 1.780 -3.354 -8.782 1.00 9.19 224 GLN A N 1
ATOM 573 C CA . GLN A 1 75 ? 2.314 -2.967 -10.084 1.00 9.45 224 GLN A CA 1
ATOM 574 C C . GLN A 1 75 ? 3.612 -2.164 -10.092 1.00 9.26 224 GLN A C 1
ATOM 575 O O . GLN A 1 75 ? 4.101 -1.785 -11.158 1.00 9.99 224 GLN A O 1
ATOM 581 N N . ALA A 1 76 ? 4.165 -1.891 -8.914 1.00 9.00 225 ALA A N 1
ATOM 582 C CA . ALA A 1 76 ? 5.421 -1.153 -8.798 1.00 8.58 225 ALA A CA 1
ATOM 583 C C . ALA A 1 76 ? 5.932 -1.342 -7.382 1.00 7.84 225 ALA A C 1
ATOM 584 O O . ALA A 1 76 ? 5.256 -1.958 -6.556 1.00 8.99 225 ALA A O 1
ATOM 586 N N . MET A 1 77 ? 7.116 -0.816 -7.100 1.00 8.44 226 MET A N 1
ATOM 587 C CA . MET A 1 77 ? 7.701 -0.943 -5.776 1.00 8.77 226 MET A CA 1
ATOM 588 C C . MET A 1 77 ? 8.311 0.387 -5.341 1.00 7.14 226 MET A C 1
ATOM 589 O O . MET A 1 77 ? 9.051 1.016 -6.102 1.00 8.21 226 MET A O 1
ATOM 594 N N . VAL A 1 78 ? 7.971 0.814 -4.126 1.00 7.34 227 VAL A N 1
ATOM 595 C CA . VAL A 1 78 ? 8.503 2.048 -3.562 1.00 7.33 227 VAL A CA 1
ATOM 596 C C . VAL A 1 78 ? 9.959 1.817 -3.150 1.00 6.80 227 VAL A C 1
ATOM 597 O O . VAL A 1 78 ? 10.271 0.865 -2.424 1.00 9.28 227 VAL A O 1
ATOM 601 N N . MET A 1 79 ? 10.846 2.691 -3.617 1.00 7.25 228 MET A N 1
ATOM 602 C CA . MET A 1 79 ? 12.265 2.586 -3.310 1.00 7.57 228 MET A CA 1
ATOM 603 C C . MET A 1 79 ? 12.570 3.145 -1.922 1.00 7.40 228 MET A C 1
ATOM 604 O O . MET A 1 79 ? 12.226 4.293 -1.606 1.00 7.61 228 MET A O 1
ATOM 609 N N . CYS A 1 80 ? 13.245 2.328 -1.117 1.00 7.60 229 CYS A N 1
ATOM 610 C CA . CYS A 1 80 ? 13.578 2.683 0.257 1.00 8.44 229 CYS A CA 1
ATOM 611 C C . CYS A 1 80 ? 15.004 2.336 0.643 1.00 7.38 229 CYS A C 1
ATOM 612 O O . CYS A 1 80 ? 15.625 1.449 0.056 1.00 9.25 229 CYS A O 1
ATOM 615 N N . ALA A 1 81 ? 15.514 3.044 1.643 1.00 8.90 230 ALA A N 1
ATOM 616 C CA . ALA A 1 81 ? 16.814 2.725 2.216 1.00 9.29 230 ALA A CA 1
ATOM 617 C C . ALA A 1 81 ? 16.407 1.707 3.292 1.00 10.01 230 ALA A C 1
ATOM 618 O O . ALA A 1 81 ? 15.355 1.857 3.914 1.00 10.08 230 ALA A O 1
ATOM 620 N N . SER A 1 82 ? 17.202 0.668 3.510 1.00 10.21 231 SER A N 1
ATOM 621 C CA . SER A 1 82 ? 16.825 -0.305 4.522 1.00 13.13 231 SER A CA 1
ATOM 622 C C . SER A 1 82 ? 17.990 -0.997 5.202 1.00 12.71 231 SER A C 1
ATOM 623 O O . SER A 1 82 ? 19.119 -1.011 4.705 1.00 12.24 231 SER A O 1
ATOM 626 N N . SER A 1 83 ? 17.680 -1.562 6.362 1.00 12.89 232 SER A N 1
ATOM 627 C CA . SER A 1 83 ? 18.622 -2.300 7.186 1.00 14.34 232 SER A CA 1
ATOM 628 C C . SER A 1 83 ? 17.742 -3.258 7.979 1.00 16.79 232 SER A C 1
ATOM 629 O O . SER A 1 83 ? 16.514 -3.178 7.911 1.00 15.93 232 SER A O 1
ATOM 632 N N . PRO A 1 84 ? 18.349 -4.185 8.730 1.00 18.84 233 PRO A N 1
ATOM 633 C CA . PRO A 1 84 ? 17.523 -5.114 9.504 1.00 22.34 233 PRO A CA 1
ATOM 634 C C . PRO A 1 84 ? 16.712 -4.417 10.597 1.00 25.28 233 PRO A C 1
ATOM 635 O O . PRO A 1 84 ? 15.735 -4.972 11.099 1.00 26.74 233 PRO A O 1
ATOM 639 N N . GLU A 1 85 ? 17.109 -3.198 10.955 1.00 28.48 234 GLU A N 1
ATOM 640 C CA . GLU A 1 85 ? 16.418 -2.465 12.012 1.00 31.23 234 GLU A CA 1
ATOM 641 C C . GLU A 1 85 ? 15.649 -1.214 11.589 1.00 29.18 234 GLU A C 1
ATOM 642 O O . GLU A 1 85 ? 15.218 -0.444 12.449 1.00 30.32 234 GLU A O 1
ATOM 648 N N . LYS A 1 86 ? 15.469 -0.997 10.288 1.00 24.13 235 LYS A N 1
ATOM 649 C CA . LYS A 1 86 ? 14.735 0.185 9.841 1.00 19.28 235 LYS A CA 1
ATOM 650 C C . LYS A 1 86 ? 14.599 0.322 8.327 1.00 14.27 235 LYS A C 1
ATOM 651 O O . LYS A 1 86 ? 15.454 -0.135 7.567 1.00 12.37 235 LYS A O 1
ATOM 657 N N . ILE A 1 87 ? 13.510 0.962 7.907 1.00 13.33 236 ILE A N 1
ATOM 658 C CA . ILE A 1 87 ? 13.236 1.213 6.495 1.00 11.95 236 ILE A CA 1
ATOM 659 C C . ILE A 1 87 ? 12.777 2.663 6.351 1.00 10.97 236 ILE A C 1
ATOM 660 O O . ILE A 1 87 ? 11.924 3.130 7.111 1.00 11.51 236 ILE A O 1
ATOM 665 N N . GLU A 1 88 ? 13.364 3.375 5.392 1.00 10.79 237 GLU A N 1
ATOM 666 C CA . GLU A 1 88 ? 13.000 4.763 5.125 1.00 10.72 237 GLU A CA 1
ATOM 667 C C . GLU A 1 88 ? 12.678 4.942 3.648 1.00 9.53 237 GLU A C 1
ATOM 668 O O . GLU A 1 88 ? 13.410 4.464 2.784 1.00 9.31 237 GLU A O 1
ATOM 674 N N . ILE A 1 89 ? 11.573 5.622 3.370 1.00 9.84 238 ILE A N 1
ATOM 675 C CA . ILE A 1 89 ? 11.160 5.901 2.000 1.00 8.71 238 ILE A CA 1
ATOM 676 C C . ILE A 1 89 ? 12.095 6.970 1.432 1.00 7.95 238 ILE A C 1
ATOM 677 O O . ILE A 1 89 ? 12.346 7.988 2.083 1.00 9.58 238 ILE A O 1
ATOM 682 N N . LEU A 1 90 ? 12.636 6.739 0.239 1.00 7.95 239 LEU A N 1
ATOM 683 C CA . LEU A 1 90 ? 13.508 7.738 -0.365 1.00 7.79 239 LEU A CA 1
ATOM 684 C C . LEU A 1 90 ? 12.653 8.916 -0.812 1.00 7.48 239 LEU A C 1
ATOM 685 O O . LEU A 1 90 ? 11.548 8.734 -1.335 1.00 8.59 239 LEU A O 1
ATOM 690 N N . ALA A 1 91 ? 13.160 10.123 -0.589 1.00 8.14 240 ALA A N 1
ATOM 691 C CA . ALA A 1 91 ? 12.439 11.332 -0.953 1.00 8.95 240 ALA A CA 1
ATOM 692 C C . ALA A 1 91 ? 12.990 12.010 -2.194 1.00 8.76 240 ALA A C 1
ATOM 693 O O . ALA A 1 91 ? 14.187 12.273 -2.293 1.00 9.17 240 ALA A O 1
ATOM 695 N N . PRO A 1 92 ? 12.120 12.281 -3.172 1.00 8.66 241 PRO A N 1
ATOM 696 C CA . PRO A 1 92 ? 12.577 12.953 -4.388 1.00 9.61 241 PRO A CA 1
ATOM 697 C C . PRO A 1 92 ? 12.816 14.419 -4.008 1.00 9.78 241 PRO A C 1
ATOM 698 O O . PRO A 1 92 ? 12.350 14.874 -2.962 1.00 10.97 241 PRO A O 1
ATOM 702 N N . PRO A 1 93 ? 13.545 15.174 -4.841 1.00 9.89 242 PRO A N 1
ATOM 703 C CA . PRO A 1 93 ? 13.788 16.586 -4.522 1.00 10.00 242 PRO A CA 1
ATOM 704 C C . PRO A 1 93 ? 12.489 17.372 -4.687 1.00 9.64 242 PRO A C 1
ATOM 705 O O . PRO A 1 93 ? 11.568 16.919 -5.365 1.00 9.65 242 PRO A O 1
ATOM 709 N N . ASN A 1 94 ? 12.405 18.546 -4.070 1.00 10.57 243 ASN A N 1
ATOM 710 C CA . ASN A 1 94 ? 11.199 19.355 -4.198 1.00 11.03 243 ASN A CA 1
ATOM 711 C C . ASN A 1 94 ? 10.901 19.672 -5.658 1.00 10.58 243 ASN A C 1
ATOM 712 O O . ASN A 1 94 ? 11.811 19.876 -6.464 1.00 10.95 243 ASN A O 1
ATOM 717 N N . GLY A 1 95 ? 9.616 19.697 -5.990 1.00 10.34 244 GLY A N 1
ATOM 718 C CA . GLY A 1 95 ? 9.215 20.031 -7.341 1.00 10.10 244 GLY A CA 1
ATOM 719 C C . GLY A 1 95 ? 9.135 18.889 -8.330 1.00 9.41 244 GLY A C 1
ATOM 720 O O . GLY A 1 95 ? 8.813 19.120 -9.495 1.00 10.69 244 GLY A O 1
ATOM 721 N N . SER A 1 96 ? 9.433 17.667 -7.895 1.00 9.32 245 SER A N 1
ATOM 722 C CA . SER A 1 96 ? 9.372 16.519 -8.798 1.00 9.55 245 SER A CA 1
ATOM 723 C C . SER A 1 96 ? 7.922 16.290 -9.247 1.00 8.76 245 SER A C 1
ATOM 724 O O . SER A 1 96 ? 6.979 16.565 -8.504 1.00 11.09 245 SER A O 1
ATOM 729 N N . VAL A 1 97 ? 7.762 15.791 -10.470 1.00 10.61 246 VAL A N 1
ATOM 730 C CA . VAL A 1 97 ? 6.451 15.549 -11.071 1.00 11.03 246 VAL A CA 1
ATOM 731 C C . VAL A 1 97 ? 6.244 14.065 -11.353 1.00 9.90 246 VAL A C 1
ATOM 732 O O . VAL A 1 97 ? 7.155 13.399 -11.824 1.00 9.21 246 VAL A O 1
ATOM 736 N N . PRO A 1 98 ? 5.044 13.529 -11.067 1.00 9.42 247 PRO A N 1
ATOM 737 C CA . PRO A 1 98 ? 4.825 12.106 -11.338 1.00 9.77 247 PRO A CA 1
ATOM 738 C C . PRO A 1 98 ? 5.210 11.783 -12.774 1.00 9.20 247 PRO A C 1
ATOM 739 O O . PRO A 1 98 ? 4.803 12.471 -13.716 1.00 9.50 247 PRO A O 1
ATOM 743 N N . GLY A 1 99 ? 5.997 10.734 -12.944 1.00 9.01 248 GLY A N 1
ATOM 744 C CA . GLY A 1 99 ? 6.424 10.368 -14.279 1.00 9.67 248 GLY A CA 1
ATOM 745 C C . GLY A 1 99 ? 7.862 10.765 -14.565 1.00 10.53 248 GLY A C 1
ATOM 746 O O . GLY A 1 99 ? 8.469 10.225 -15.490 1.00 12.34 248 GLY A O 1
ATOM 747 N N . ASP A 1 100 ? 8.413 11.708 -13.798 1.00 10.39 249 ASP A N 1
ATOM 748 C CA . ASP A 1 100 ? 9.805 12.108 -14.014 1.00 10.43 249 ASP A CA 1
ATOM 749 C C . ASP A 1 100 ? 10.671 10.863 -13.895 1.00 10.61 249 ASP A C 1
ATOM 750 O O . ASP A 1 100 ? 10.499 10.067 -12.971 1.00 10.84 249 ASP A O 1
ATOM 755 N N . ARG A 1 101 ? 11.613 10.703 -14.817 1.00 11.26 250 ARG A N 1
ATOM 756 C CA . ARG A 1 101 ? 12.476 9.526 -14.821 1.00 12.13 250 ARG A CA 1
ATOM 757 C C . ARG A 1 101 ? 13.851 9.768 -14.209 1.00 11.65 250 ARG A C 1
ATOM 758 O O . ARG A 1 101 ? 14.469 10.808 -14.438 1.00 13.26 250 ARG A O 1
ATOM 766 N N . ILE A 1 102 ? 14.327 8.804 -13.425 1.00 9.51 251 ILE A N 1
ATOM 767 C CA . ILE A 1 102 ? 15.647 8.898 -12.813 1.00 10.47 251 ILE A CA 1
ATOM 768 C C . ILE A 1 102 ? 16.603 8.187 -13.763 1.00 10.11 251 ILE A C 1
ATOM 769 O O . ILE A 1 102 ? 16.596 6.959 -13.840 1.00 12.86 251 ILE A O 1
ATOM 774 N N . THR A 1 103 ? 17.415 8.949 -14.490 1.00 10.97 252 THR A N 1
ATOM 775 C CA . THR A 1 103 ? 18.370 8.351 -15.418 1.00 12.52 252 THR A CA 1
ATOM 776 C C . THR A 1 103 ? 19.789 8.796 -15.087 1.00 11.75 252 THR A C 1
ATOM 777 O O . THR A 1 103 ? 19.989 9.745 -14.322 1.00 11.65 252 THR A O 1
ATOM 781 N N . PHE A 1 104 ? 20.769 8.113 -15.670 1.00 11.90 253 PHE A N 1
ATOM 782 C CA . PHE A 1 104 ? 22.171 8.410 -15.410 1.00 13.31 253 PHE A CA 1
ATOM 783 C C . PHE A 1 104 ? 22.983 8.592 -16.689 1.00 14.50 253 PHE A C 1
ATOM 784 O O . PHE A 1 104 ? 23.040 7.698 -17.533 1.00 14.45 253 PHE A O 1
ATOM 792 N N . ASP A 1 105 ? 23.618 9.751 -16.829 1.00 14.86 254 ASP A N 1
ATOM 793 C CA . ASP A 1 105 ? 24.433 10.019 -18.008 1.00 17.58 254 ASP A CA 1
ATOM 794 C C . ASP A 1 105 ? 25.586 9.027 -18.062 1.00 15.65 254 ASP A C 1
ATOM 795 O O . ASP A 1 105 ? 26.071 8.679 -19.140 1.00 16.32 254 ASP A O 1
ATOM 800 N N . ALA A 1 106 ? 26.013 8.570 -16.888 1.00 15.57 255 ALA A N 1
ATOM 801 C CA . ALA A 1 106 ? 27.117 7.625 -16.778 1.00 15.53 255 ALA A CA 1
ATOM 802 C C . ALA A 1 106 ? 26.714 6.198 -17.138 1.00 14.62 255 ALA A C 1
ATOM 803 O O . ALA A 1 106 ? 27.571 5.362 -17.420 1.00 15.15 255 ALA A O 1
ATOM 805 N N . PHE A 1 107 ? 25.413 5.921 -17.130 1.00 12.50 256 PHE A N 1
ATOM 806 C CA . PHE A 1 107 ? 24.908 4.589 -17.456 1.00 12.70 256 PHE A CA 1
ATOM 807 C C . PHE A 1 107 ? 23.750 4.722 -18.441 1.00 12.28 256 PHE A C 1
ATOM 808 O O . PHE A 1 107 ? 22.596 4.456 -18.097 1.00 11.66 256 PHE A O 1
ATOM 816 N N . PRO A 1 108 ? 24.047 5.130 -19.686 1.00 13.54 257 PRO A N 1
ATOM 817 C CA . PRO A 1 108 ? 23.022 5.303 -20.718 1.00 14.25 257 PRO A CA 1
ATOM 818 C C . PRO A 1 108 ? 22.362 4.011 -21.179 1.00 13.64 257 PRO A C 1
ATOM 819 O O . PRO A 1 108 ? 23.020 2.982 -21.337 1.00 14.47 257 PRO A O 1
ATOM 823 N N . GLY A 1 109 ? 21.055 4.078 -21.395 1.00 12.13 258 GLY A N 1
ATOM 824 C CA . GLY A 1 109 ? 20.323 2.912 -21.846 1.00 11.10 258 GLY A CA 1
ATOM 825 C C . GLY A 1 109 ? 18.839 3.036 -21.578 1.00 12.35 258 GLY A C 1
ATOM 826 O O . GLY A 1 109 ? 18.403 3.887 -20.801 1.00 14.29 258 GLY A O 1
ATOM 827 N N . GLU A 1 110 ? 18.057 2.182 -22.225 1.00 12.04 259 GLU A N 1
ATOM 828 C CA . GLU A 1 110 ? 16.613 2.188 -22.052 1.00 12.73 259 GLU A CA 1
ATOM 829 C C . GLU A 1 110 ? 16.285 1.028 -21.120 1.00 11.18 259 GLU A C 1
ATOM 830 O O . GLU A 1 110 ? 16.891 -0.039 -21.210 1.00 12.62 259 GLU A O 1
ATOM 836 N N . PRO A 1 111 ? 15.330 1.221 -20.202 1.00 9.18 260 PRO A N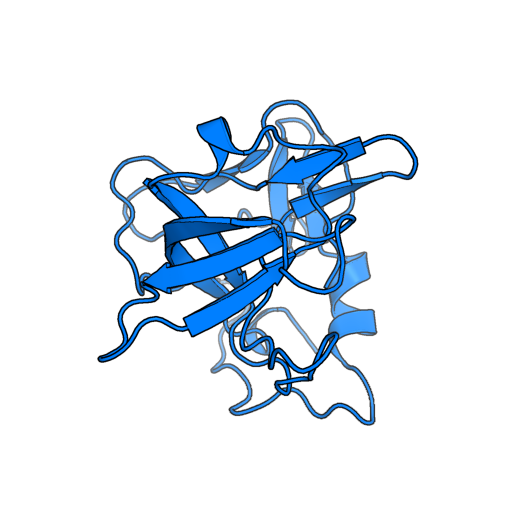 1
ATOM 837 C CA . PRO A 1 111 ? 14.977 0.141 -19.278 1.00 9.44 260 PRO A CA 1
ATOM 838 C C . PRO A 1 111 ? 14.291 -1.026 -19.974 1.00 9.95 260 PRO A C 1
ATOM 839 O O . PRO A 1 111 ? 13.717 -0.867 -21.052 1.00 10.46 260 PRO A O 1
ATOM 843 N N . ASP A 1 112 ? 14.356 -2.201 -19.357 1.00 10.11 261 ASP A N 1
ATOM 844 C CA . ASP A 1 112 ? 13.677 -3.367 -19.911 1.00 10.25 261 ASP A CA 1
ATOM 845 C C . ASP A 1 112 ? 12.174 -3.106 -19.837 1.00 10.66 261 ASP A C 1
ATOM 846 O O . ASP A 1 112 ? 11.694 -2.471 -18.898 1.00 9.56 261 ASP A O 1
ATOM 851 N N . LYS A 1 113 ? 11.428 -3.602 -20.819 1.00 10.50 262 LYS A N 1
ATOM 852 C CA . LYS A 1 113 ? 9.978 -3.449 -20.811 1.00 12.99 262 LYS A CA 1
ATOM 853 C C . LYS A 1 113 ? 9.480 -4.112 -19.526 1.00 10.47 262 LYS A C 1
ATOM 854 O O . LYS A 1 113 ? 8.573 -3.612 -18.864 1.00 12.20 262 LYS A O 1
ATOM 860 N N . GLU A 1 114 ? 10.081 -5.248 -19.187 1.00 10.45 263 GLU A N 1
ATOM 861 C CA . GLU A 1 114 ? 9.745 -5.967 -17.966 1.00 11.08 263 GLU A CA 1
ATOM 862 C C . GLU A 1 114 ? 10.959 -6.776 -17.531 1.00 10.96 263 GLU A C 1
ATOM 863 O O . GLU A 1 114 ? 11.506 -7.561 -18.312 1.00 12.43 2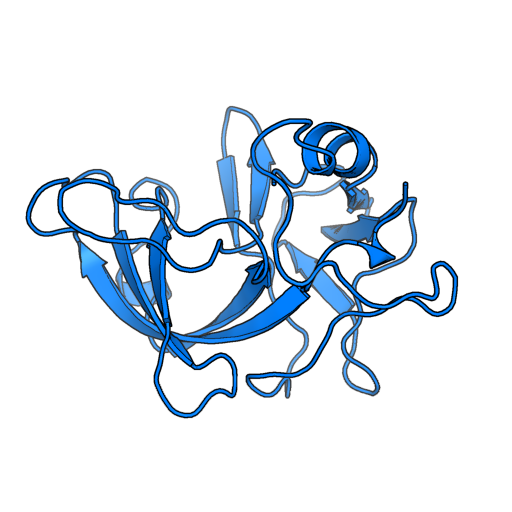63 GLU A O 1
ATOM 869 N N . LEU A 1 115 ? 11.391 -6.567 -16.292 1.00 11.08 264 LEU A N 1
ATOM 870 C CA . LEU A 1 115 ? 12.539 -7.288 -15.769 1.00 12.11 264 LEU A CA 1
ATOM 871 C C . LEU A 1 115 ? 12.149 -8.757 -15.711 1.00 14.10 264 LEU A C 1
ATOM 872 O O . LEU A 1 115 ? 11.188 -9.134 -15.047 1.00 15.68 264 LEU A O 1
ATOM 877 N N . ASN A 1 116 ? 12.893 -9.582 -16.432 1.00 11.74 265 ASN A N 1
ATOM 878 C CA . ASN A 1 116 ? 12.605 -11.007 -16.486 1.00 14.47 265 ASN A CA 1
ATOM 879 C C . ASN A 1 116 ? 12.685 -11.633 -15.099 1.00 19.37 265 ASN A C 1
ATOM 880 O O . ASN A 1 116 ? 13.754 -11.680 -14.492 1.00 16.57 265 ASN A O 1
ATOM 885 N N . PRO A 1 117 ? 11.542 -12.117 -14.577 1.00 29.50 266 PRO A N 1
ATOM 886 C CA . PRO A 1 117 ? 11.498 -12.741 -13.250 1.00 35.24 266 PRO A CA 1
ATOM 887 C C . PRO A 1 117 ? 12.576 -13.808 -13.137 1.00 39.68 266 PRO A C 1
ATOM 888 O O . PRO A 1 117 ? 13.264 -13.907 -12.122 1.00 40.71 266 PRO A O 1
ATOM 892 N N . LYS A 1 118 ? 12.710 -14.608 -14.188 1.00 44.58 267 LYS A N 1
ATOM 893 C CA . LYS A 1 118 ? 13.737 -15.636 -14.229 1.00 47.95 267 LYS A CA 1
ATOM 894 C C . LYS A 1 118 ? 15.006 -14.873 -14.582 1.00 47.97 267 LYS A C 1
ATOM 895 O O . LYS A 1 118 ? 15.006 -14.083 -15.526 1.00 49.76 267 LYS A O 1
ATOM 901 N N . LYS A 1 119 ? 16.065 -15.103 -13.808 1.00 49.08 268 LYS A N 1
ATOM 902 C CA . LYS A 1 119 ? 17.368 -14.449 -13.969 1.00 47.01 268 LYS A CA 1
ATOM 903 C C . LYS A 1 119 ? 17.551 -13.395 -12.881 1.00 45.31 268 LYS A C 1
ATOM 904 O O . LYS A 1 119 ? 18.633 -13.265 -12.309 1.00 42.96 268 LYS A O 1
ATOM 910 N N . LYS A 1 120 ? 16.488 -12.646 -12.600 1.00 36.46 269 LYS A N 1
ATOM 911 C CA . LYS A 1 120 ? 16.520 -11.613 -11.568 1.00 35.35 269 LYS A CA 1
ATOM 912 C C . LYS A 1 120 ? 17.793 -10.773 -11.629 1.00 33.29 269 LYS A C 1
ATOM 913 O O . LYS A 1 120 ? 18.624 -10.827 -10.721 1.00 33.58 269 LYS A O 1
ATOM 919 N N . ILE A 1 121 ? 17.940 -9.988 -12.692 1.00 31.55 270 ILE A N 1
ATOM 920 C CA . ILE A 1 121 ? 19.125 -9.154 -12.855 1.00 27.93 270 ILE A CA 1
ATOM 921 C C . ILE A 1 121 ? 19.202 -8.044 -11.810 1.00 26.08 270 ILE A C 1
ATOM 922 O O . ILE A 1 121 ? 20.260 -7.447 -11.608 1.00 24.88 270 ILE A O 1
ATOM 927 N N . TRP A 1 122 ? 18.083 -7.770 -11.149 1.00 21.64 271 TRP A N 1
ATOM 928 C CA . TRP A 1 122 ? 18.046 -6.732 -10.127 1.00 21.78 271 TRP A CA 1
ATOM 929 C C . TRP A 1 122 ? 18.878 -7.136 -8.915 1.00 21.72 271 TRP A C 1
ATOM 930 O O . TRP A 1 122 ? 19.309 -6.283 -8.135 1.00 21.01 271 TRP A O 1
ATOM 941 N N . GLU A 1 123 ? 19.108 -8.437 -8.761 1.00 25.56 272 GLU A N 1
ATOM 942 C CA . GLU A 1 123 ? 19.903 -8.935 -7.645 1.00 26.39 272 GLU A CA 1
ATOM 943 C C . GLU A 1 123 ? 21.372 -8.610 -7.882 1.00 26.42 272 GLU A C 1
ATOM 944 O O . GLU A 1 123 ? 22.177 -8.601 -6.951 1.00 27.18 272 GLU A O 1
ATOM 950 N N . GLN A 1 124 ? 21.715 -8.344 -9.138 1.00 23.09 273 GLN A N 1
ATOM 951 C CA . GLN A 1 124 ? 23.086 -8.018 -9.503 1.00 23.18 273 GLN A CA 1
ATOM 952 C C . GLN A 1 124 ? 23.313 -6.510 -9.436 1.00 20.03 273 GLN A C 1
ATOM 953 O O . GLN A 1 124 ? 24.449 -6.045 -9.342 1.00 19.30 273 GLN A O 1
ATOM 959 N N . ILE A 1 125 ? 22.221 -5.755 -9.478 1.00 16.31 274 ILE A N 1
ATOM 960 C CA . ILE A 1 125 ? 22.278 -4.299 -9.420 1.00 14.83 274 ILE A CA 1
ATOM 961 C C . ILE A 1 125 ? 22.153 -3.802 -7.983 1.00 15.53 274 ILE A C 1
ATOM 962 O O . ILE A 1 125 ? 22.836 -2.863 -7.579 1.00 13.09 274 ILE A O 1
ATOM 967 N N . GLN A 1 126 ? 21.279 -4.445 -7.217 1.00 17.13 275 GLN A N 1
ATOM 968 C CA . GLN A 1 126 ? 21.027 -4.067 -5.834 1.00 19.45 275 GLN A CA 1
ATOM 969 C C . GLN A 1 126 ? 22.286 -3.865 -4.981 1.00 19.31 275 GLN A C 1
ATOM 970 O O . GLN A 1 126 ? 22.345 -2.936 -4.172 1.00 20.01 275 GLN A O 1
ATOM 976 N N . PRO A 1 127 ? 23.307 -4.726 -5.144 1.00 18.84 276 PRO A N 1
ATOM 977 C CA . PRO A 1 127 ? 24.543 -4.595 -4.362 1.00 18.46 276 PRO A CA 1
ATOM 978 C C . PRO A 1 127 ? 25.240 -3.238 -4.498 1.00 17.12 276 PRO A C 1
ATOM 979 O O . PRO A 1 127 ? 25.923 -2.787 -3.575 1.00 17.15 276 PRO A O 1
ATOM 983 N N . ASP A 1 128 ? 25.066 -2.592 -5.648 1.00 16.09 277 ASP A N 1
ATOM 984 C CA . ASP A 1 128 ? 25.685 -1.296 -5.904 1.00 15.43 277 ASP A CA 1
ATOM 985 C C . ASP A 1 128 ? 24.756 -0.125 -5.613 1.00 13.69 277 ASP A C 1
ATOM 986 O O . ASP A 1 128 ? 25.117 1.031 -5.845 1.00 12.57 277 ASP A O 1
ATOM 991 N N . LEU A 1 129 ? 23.559 -0.428 -5.117 1.00 13.37 278 LEU A N 1
ATOM 992 C CA . LEU A 1 129 ? 22.579 0.599 -4.778 1.00 13.95 278 LEU A CA 1
ATOM 993 C C . LEU A 1 129 ? 22.655 0.861 -3.291 1.00 14.02 278 LEU A C 1
ATOM 994 O O . LEU A 1 129 ? 22.433 -0.041 -2.485 1.00 15.08 278 LEU A O 1
ATOM 999 N N . HIS A 1 130 ? 22.956 2.097 -2.925 1.00 12.97 279 HIS A N 1
ATOM 1000 C CA . HIS A 1 130 ? 23.056 2.445 -1.519 1.00 12.90 279 HIS A CA 1
ATOM 1001 C C . HIS A 1 130 ? 23.092 3.951 -1.352 1.00 11.72 279 HIS A C 1
ATOM 1002 O O . HIS A 1 130 ? 23.444 4.686 -2.278 1.00 12.18 279 HIS A O 1
ATOM 1009 N N . THR A 1 131 ? 22.716 4.410 -0.166 1.00 11.89 280 THR A N 1
ATOM 1010 C CA . THR A 1 131 ? 22.765 5.830 0.123 1.00 13.04 280 THR A CA 1
ATOM 1011 C C . THR A 1 131 ? 24.216 6.085 0.508 1.00 13.48 280 THR A C 1
ATOM 1012 O O . THR A 1 131 ? 24.911 5.169 0.960 1.00 15.49 280 THR A O 1
ATOM 1016 N N . ASN A 1 132 ? 24.689 7.309 0.311 1.00 12.65 281 ASN A N 1
ATOM 1017 C CA . ASN A 1 132 ? 26.069 7.616 0.658 1.00 15.54 281 ASN A CA 1
ATOM 1018 C C . ASN A 1 132 ? 26.186 8.214 2.053 1.00 17.73 281 ASN A C 1
ATOM 1019 O O . ASN A 1 132 ? 25.241 8.181 2.842 1.00 16.40 281 ASN A O 1
ATOM 1024 N N . ASP A 1 133 ? 27.361 8.762 2.343 1.00 18.87 282 ASP A N 1
ATOM 1025 C CA . ASP A 1 133 ? 27.651 9.365 3.638 1.00 23.64 282 ASP A CA 1
ATOM 1026 C C . ASP A 1 133 ? 26.666 10.460 4.038 1.00 23.21 282 ASP A C 1
ATOM 1027 O O . ASP A 1 133 ? 26.488 10.739 5.225 1.00 24.53 282 ASP A O 1
ATOM 1032 N N . GLU A 1 134 ? 26.024 11.075 3.051 1.00 22.99 283 GLU A N 1
ATOM 1033 C CA . GLU A 1 134 ? 25.074 12.149 3.318 1.00 21.08 283 GLU A CA 1
ATOM 1034 C C . GLU A 1 134 ? 23.620 11.738 3.100 1.00 17.21 283 GLU A C 1
ATOM 1035 O O . GLU A 1 134 ? 22.740 12.590 2.969 1.00 17.21 283 GLU A O 1
ATOM 1041 N N . CYS A 1 135 ? 23.379 10.429 3.065 1.00 16.18 284 CYS A N 1
ATOM 1042 C CA . CYS A 1 135 ? 22.037 9.872 2.888 1.00 13.73 284 CYS A CA 1
ATOM 1043 C C . CYS A 1 135 ? 21.448 10.013 1.487 1.00 12.20 284 CYS A C 1
ATOM 1044 O O . CYS A 1 135 ? 20.269 9.709 1.272 1.00 12.56 284 CYS A O 1
ATOM 1047 N N . VAL A 1 136 ? 22.256 10.471 0.538 1.00 12.24 285 VAL A N 1
ATOM 1048 C CA . VAL A 1 136 ? 21.795 10.624 -0.835 1.00 12.16 285 VAL A CA 1
ATOM 1049 C C . VAL A 1 136 ? 21.795 9.249 -1.498 1.00 10.50 285 VAL A C 1
ATOM 1050 O O . VAL A 1 136 ? 22.763 8.494 -1.370 1.00 10.00 285 VAL A O 1
ATOM 1054 N N . ALA A 1 137 ? 20.713 8.922 -2.203 1.00 9.73 286 ALA A N 1
ATOM 1055 C CA . ALA A 1 137 ? 20.613 7.631 -2.871 1.00 9.34 286 ALA A CA 1
ATOM 1056 C C . ALA A 1 137 ? 21.546 7.611 -4.072 1.00 9.71 286 ALA A C 1
ATOM 1057 O O . ALA A 1 137 ? 21.577 8.568 -4.850 1.00 9.15 286 ALA A O 1
ATOM 1059 N N . THR A 1 138 ? 22.301 6.526 -4.226 1.00 9.34 287 THR A N 1
ATOM 1060 C CA . THR A 1 138 ? 23.233 6.410 -5.346 1.00 9.60 287 THR A CA 1
ATOM 1061 C C . THR A 1 138 ? 23.317 5.014 -5.935 1.00 8.89 287 THR A C 1
ATOM 1062 O O . THR A 1 138 ? 22.892 4.028 -5.329 1.00 9.65 287 THR A O 1
ATOM 1066 N N . TYR A 1 139 ? 23.861 4.966 -7.145 1.00 10.49 288 TYR A N 1
ATOM 1067 C CA . TYR A 1 139 ? 24.148 3.717 -7.821 1.00 9.63 288 TYR A CA 1
ATOM 1068 C C . TYR A 1 139 ? 25.641 3.895 -8.105 1.00 8.78 288 TYR A C 1
ATOM 1069 O O . TYR A 1 139 ? 26.034 4.794 -8.854 1.00 9.49 288 TYR A O 1
ATOM 1078 N N . LYS A 1 140 ? 26.470 3.060 -7.488 1.00 9.75 289 LYS A N 1
ATOM 1079 C CA . LYS A 1 140 ? 27.912 3.163 -7.664 1.00 10.32 289 LYS A CA 1
ATOM 1080 C C . LYS A 1 140 ? 28.427 4.566 -7.337 1.00 11.25 289 LYS A C 1
ATOM 1081 O O . LYS A 1 140 ? 29.370 5.057 -7.954 1.00 11.29 289 LYS A O 1
ATOM 1087 N N . GLY A 1 141 ? 27.804 5.207 -6.356 1.00 10.54 290 GLY A N 1
ATOM 1088 C CA . GLY A 1 141 ? 28.245 6.531 -5.956 1.00 10.91 290 GLY A CA 1
ATOM 1089 C C . GLY A 1 141 ? 27.672 7.676 -6.758 1.00 9.76 290 GLY A C 1
ATOM 1090 O O . GLY A 1 141 ? 27.883 8.834 -6.401 1.00 12.47 290 GLY A O 1
ATOM 1091 N N . VAL A 1 142 ? 26.969 7.368 -7.843 1.00 9.24 291 VAL A N 1
ATOM 1092 C CA . VAL A 1 142 ? 26.359 8.403 -8.670 1.00 10.13 291 VAL A CA 1
ATOM 1093 C C . VAL A 1 142 ? 24.956 8.650 -8.117 1.00 9.97 291 VAL A C 1
ATOM 1094 O O . VAL A 1 142 ? 24.130 7.743 -8.063 1.00 9.53 291 VAL A O 1
ATOM 1098 N N . PRO A 1 143 ? 24.671 9.883 -7.688 1.00 10.70 292 PRO A N 1
ATOM 1099 C CA . PRO A 1 143 ? 23.350 10.194 -7.132 1.00 10.16 292 PRO A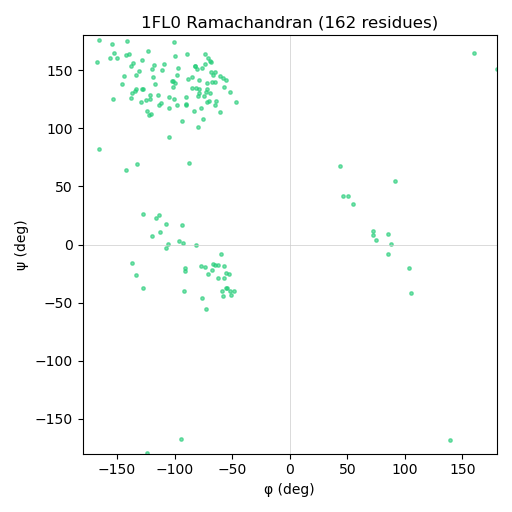 CA 1
ATOM 1100 C C . PRO A 1 143 ? 22.129 10.012 -8.030 1.00 9.36 292 PRO A C 1
ATOM 1101 O O . PRO A 1 143 ? 22.186 10.230 -9.246 1.00 11.30 292 PRO A O 1
ATOM 1105 N N . PHE A 1 144 ? 21.032 9.596 -7.398 1.00 9.14 293 PHE A N 1
ATOM 1106 C CA . PHE A 1 144 ? 19.730 9.468 -8.046 1.00 8.88 293 PHE A CA 1
ATOM 1107 C C . PHE A 1 144 ? 19.350 10.935 -8.225 1.00 9.88 293 PHE A C 1
ATOM 1108 O O . PHE A 1 144 ? 19.282 11.674 -7.241 1.00 12.50 293 PHE A O 1
ATOM 1116 N N . GLU A 1 145 ? 19.085 11.363 -9.449 1.00 10.95 294 GLU A N 1
ATOM 1117 C CA . GLU A 1 145 ? 18.729 12.751 -9.669 1.00 13.22 294 GLU A CA 1
ATOM 1118 C C . GLU A 1 145 ? 17.515 12.922 -10.570 1.00 11.21 294 GLU A C 1
ATOM 1119 O O . GLU A 1 145 ? 17.266 12.108 -11.460 1.00 10.58 294 GLU A O 1
ATOM 1125 N N . VAL A 1 146 ? 16.734 13.958 -10.282 1.00 10.86 295 VAL A N 1
ATOM 1126 C CA . VAL A 1 146 ? 15.588 14.314 -11.105 1.00 10.45 295 VAL A CA 1
ATOM 1127 C C . VAL A 1 146 ? 16.147 15.531 -11.826 1.00 10.86 295 VAL A C 1
ATOM 1128 O O . VAL A 1 146 ? 16.509 16.525 -11.194 1.00 9.77 295 VAL A O 1
ATOM 1132 N N . LYS A 1 147 ? 16.251 15.429 -13.145 1.00 11.81 296 LYS A N 1
ATOM 1133 C CA . LYS A 1 147 ? 16.807 16.492 -13.972 1.00 14.97 296 LYS A CA 1
ATOM 1134 C C . LYS A 1 147 ? 16.258 17.876 -13.656 1.00 14.01 296 LYS A C 1
ATOM 1135 O O . LYS A 1 147 ? 15.050 18.099 -13.696 1.00 13.59 296 LYS A O 1
ATOM 1141 N N . GLY A 1 148 ? 17.163 18.793 -13.329 1.00 15.18 297 GLY A N 1
ATOM 1142 C CA . GLY A 1 148 ? 16.780 20.158 -13.023 1.00 15.34 297 GLY A CA 1
ATOM 1143 C C . GLY A 1 148 ? 16.084 20.375 -11.692 1.00 14.49 297 GLY A C 1
ATOM 1144 O O . GLY A 1 148 ? 15.551 21.460 -11.448 1.00 15.71 297 GLY A O 1
ATOM 1145 N N . LYS A 1 149 ? 16.085 19.368 -10.822 1.00 11.83 298 LYS A N 1
ATOM 1146 C CA . LYS A 1 149 ? 15.423 19.516 -9.529 1.00 11.14 298 LYS A CA 1
ATOM 1147 C C . LYS A 1 149 ? 16.300 19.169 -8.335 1.00 10.20 298 LYS A C 1
ATOM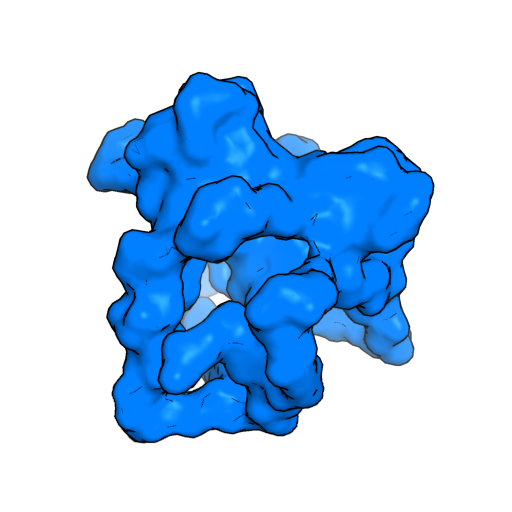 1148 O O . LYS A 1 149 ? 16.202 19.803 -7.288 1.00 11.72 298 LYS A O 1
ATOM 1154 N N . GLY A 1 150 ? 17.140 18.152 -8.478 1.00 11.10 299 GLY A N 1
ATOM 1155 C CA . GLY A 1 150 ? 18.011 17.781 -7.377 1.00 10.83 299 GLY A CA 1
ATOM 1156 C C . GLY A 1 150 ? 18.154 16.286 -7.180 1.00 10.04 299 GLY A C 1
ATOM 1157 O O . GLY A 1 150 ? 17.745 15.492 -8.033 1.00 11.85 299 GLY A O 1
ATOM 1158 N N . VAL A 1 151 ? 18.730 15.901 -6.047 1.00 9.66 300 VAL A N 1
ATOM 1159 C CA . VAL A 1 151 ? 18.943 14.493 -5.757 1.00 10.34 300 VAL A CA 1
ATOM 1160 C C . VAL A 1 151 ? 17.892 13.915 -4.823 1.00 9.81 300 VAL A C 1
ATOM 1161 O O . VAL A 1 151 ? 17.171 14.643 -4.139 1.00 10.62 300 VAL A O 1
ATOM 1165 N N . CYS A 1 152 ? 17.813 12.588 -4.812 1.00 8.93 301 CYS A N 1
ATOM 1166 C CA . CYS A 1 152 ? 16.877 11.858 -3.965 1.00 8.82 301 CYS A CA 1
ATOM 1167 C C . CYS A 1 152 ? 17.646 11.413 -2.731 1.00 8.79 301 CYS A C 1
ATOM 1168 O O . CYS A 1 152 ? 18.834 11.089 -2.820 1.00 10.12 301 CYS A O 1
ATOM 1171 N N . ARG A 1 153 ? 16.988 11.369 -1.583 1.00 8.32 302 ARG A N 1
ATOM 1172 C CA . ARG A 1 153 ? 17.697 10.977 -0.380 1.00 10.43 302 ARG A CA 1
ATOM 1173 C C . ARG A 1 153 ? 16.830 10.422 0.727 1.00 10.09 302 ARG A C 1
ATOM 1174 O O . ARG A 1 153 ? 15.614 10.621 0.750 1.00 10.19 302 ARG A O 1
ATOM 1182 N N . ALA A 1 154 ? 17.481 9.703 1.634 1.00 9.56 303 ALA A N 1
ATOM 1183 C CA . ALA A 1 154 ? 16.819 9.141 2.799 1.00 10.64 303 ALA A CA 1
ATOM 1184 C C . ALA A 1 154 ? 16.911 10.219 3.870 1.00 11.73 303 ALA A C 1
ATOM 1185 O O . ALA A 1 154 ? 17.713 11.144 3.753 1.00 13.97 303 ALA A O 1
ATOM 1187 N N . GLN A 1 155 ? 16.108 10.096 4.920 1.00 12.76 304 GLN A N 1
ATOM 1188 C CA . GLN A 1 155 ? 16.119 11.089 5.987 1.00 14.66 304 GLN A CA 1
ATOM 1189 C C . GLN A 1 155 ? 17.310 10.972 6.934 1.00 14.89 304 GLN A C 1
ATOM 1190 O O . GLN A 1 155 ? 17.941 11.979 7.260 1.00 15.34 304 GLN A O 1
ATOM 1196 N N . THR A 1 156 ? 17.621 9.754 7.370 1.00 14.44 305 THR A N 1
ATOM 1197 C CA . THR A 1 156 ? 18.724 9.549 8.306 1.00 15.43 305 THR A CA 1
ATOM 1198 C C . THR A 1 156 ? 19.626 8.359 7.994 1.00 15.41 305 THR A C 1
ATOM 1199 O O . THR A 1 156 ? 20.730 8.260 8.527 1.00 15.73 305 THR A O 1
ATOM 1203 N N . MET A 1 157 ? 19.163 7.457 7.138 1.00 13.77 306 MET A N 1
ATOM 1204 C CA . MET A 1 157 ? 19.943 6.270 6.812 1.00 13.63 306 MET A CA 1
ATOM 1205 C C . MET A 1 157 ? 21.059 6.504 5.800 1.00 13.56 306 MET A C 1
ATOM 1206 O O . MET A 1 157 ? 20.823 6.577 4.591 1.00 15.44 306 MET A O 1
ATOM 1211 N N . SER A 1 158 ? 22.281 6.621 6.314 1.00 14.01 307 SER A N 1
ATOM 1212 C CA . SER A 1 158 ? 23.460 6.834 5.485 1.00 15.74 307 SER A CA 1
ATOM 1213 C C . SER A 1 158 ? 24.167 5.504 5.235 1.00 16.02 307 SER A C 1
ATOM 1214 O O . SER A 1 158 ? 24.073 4.581 6.045 1.00 16.54 307 SER A O 1
ATOM 1217 N N . ASN A 1 159 ? 24.862 5.409 4.105 1.00 15.96 308 ASN A N 1
ATOM 1218 C CA . ASN A 1 159 ? 25.583 4.194 3.735 1.00 16.47 308 ASN A CA 1
ATOM 1219 C C . ASN A 1 159 ? 24.730 2.945 3.938 1.00 15.75 308 ASN A C 1
ATOM 1220 O O . ASN A 1 159 ? 25.217 1.915 4.410 1.00 16.07 308 ASN A O 1
ATOM 1225 N N . SER A 1 160 ? 23.459 3.040 3.563 1.00 13.18 309 SER A N 1
ATOM 1226 C CA . SER A 1 160 ? 22.527 1.931 3.714 1.00 14.74 309 SER A CA 1
ATOM 1227 C C . SER A 1 160 ? 22.121 1.355 2.371 1.00 14.19 309 SER A C 1
ATOM 1228 O O . SER A 1 160 ? 22.073 2.064 1.365 1.00 15.73 309 SER A O 1
ATOM 1231 N N . GLY A 1 161 ? 21.819 0.064 2.358 1.00 14.38 310 GLY A N 1
ATOM 1232 C CA . GLY A 1 161 ? 21.420 -0.568 1.121 1.00 13.59 310 GLY A CA 1
ATOM 1233 C C . GLY A 1 161 ? 20.019 -0.187 0.684 1.00 13.70 310 GLY A C 1
ATOM 1234 O O . GLY A 1 161 ? 19.179 0.201 1.494 1.00 13.93 310 GLY A O 1
ATOM 1235 N N . ILE A 1 162 ? 19.781 -0.286 -0.617 1.00 12.90 311 ILE A N 1
ATOM 1236 C CA . ILE A 1 162 ? 18.482 0.004 -1.203 1.00 13.70 311 ILE A CA 1
ATOM 1237 C C . ILE A 1 162 ? 18.083 -1.288 -1.915 1.00 14.75 311 ILE A C 1
ATOM 1238 O O . ILE A 1 162 ? 18.701 -1.673 -2.909 1.00 15.60 311 ILE A O 1
ATOM 1243 N N . LYS A 1 163 ? 17.058 -1.958 -1.399 1.00 16.67 312 LYS A N 1
ATOM 1244 C CA . LYS A 1 163 ? 16.605 -3.223 -1.968 1.00 18.06 312 LYS A CA 1
ATOM 1245 C C . LYS A 1 163 ? 15.712 -3.095 -3.195 1.00 18.16 312 LYS A C 1
ATOM 1246 O O . LYS A 1 163 ? 14.994 -2.109 -3.364 1.00 18.40 312 LYS A O 1
ATOM 1252 N N . LEU A 1 164 ? 15.770 -4.110 -4.050 1.00 19.24 313 LEU A N 1
ATOM 1253 C CA . LEU A 1 164 ? 14.973 -4.153 -5.267 1.00 20.28 313 LEU A CA 1
ATOM 1254 C C . LEU A 1 164 ? 14.025 -5.347 -5.201 1.00 21.48 313 LEU A C 1
ATOM 1255 O O . LEU A 1 164 ? 13.975 -5.992 -4.133 1.00 22.49 313 LEU A O 1
#